Protein AF-A0A837IL23-F1 (afdb_monomer_lite)

Secondary structure (DSSP, 8-state):
------HHHHHS----SHHHHHHHHHHH--TT-EEEEE-SS---HHHHHHTT---PEE--SSPPP--TTTTT--GGGEESS--S--SS-EEEEESS-GGG---TT--EEEEEEETTEEEEEE-

Structure (mmCIF, N/CA/C/O backbone):
data_AF-A0A837IL23-F1
#
_entry.id   AF-A0A837IL23-F1
#
loop_
_atom_site.group_PDB
_atom_site.id
_atom_site.type_symbol
_atom_site.label_atom_id
_atom_site.label_alt_id
_atom_site.label_comp_id
_atom_site.label_asym_id
_atom_site.label_entity_id
_atom_site.label_seq_id
_atom_site.pdbx_PDB_ins_code
_atom_site.Cartn_x
_atom_site.Cartn_y
_atom_site.Cartn_z
_atom_site.occupancy
_atom_site.B_iso_or_equiv
_atom_site.auth_seq_id
_atom_site.auth_comp_id
_atom_site.auth_asym_id
_atom_site.auth_atom_id
_atom_site.pdbx_PDB_model_num
ATOM 1 N N . MET A 1 1 ? 30.006 -20.345 -13.599 1.00 37.03 1 MET A N 1
ATOM 2 C CA . MET A 1 1 ? 28.759 -20.020 -14.322 1.00 37.03 1 MET A CA 1
ATOM 3 C C . MET A 1 1 ? 28.871 -18.562 -14.745 1.00 37.03 1 MET A C 1
ATOM 5 O O . MET A 1 1 ? 28.890 -17.702 -13.877 1.00 37.03 1 MET A O 1
ATOM 9 N N . ILE A 1 2 ? 29.120 -18.291 -16.027 1.00 41.38 2 ILE A N 1
ATOM 10 C CA . ILE A 1 2 ? 29.367 -16.930 -16.529 1.00 41.38 2 ILE A CA 1
ATOM 11 C C . ILE A 1 2 ? 27.998 -16.328 -16.855 1.00 41.38 2 ILE A C 1
ATOM 13 O O . ILE A 1 2 ? 27.301 -16.835 -17.731 1.00 41.38 2 ILE A O 1
ATOM 17 N N . GLY A 1 3 ? 27.574 -15.311 -16.104 1.00 52.06 3 GLY A N 1
ATOM 18 C CA . GLY A 1 3 ? 26.316 -14.613 -16.356 1.00 52.06 3 GLY A CA 1
ATOM 19 C C . GLY A 1 3 ? 26.421 -13.804 -17.644 1.00 52.06 3 GLY A C 1
ATOM 20 O O . GLY A 1 3 ? 27.166 -12.829 -17.701 1.00 52.06 3 GLY A O 1
ATOM 21 N N . ILE A 1 4 ? 25.699 -14.213 -18.684 1.00 56.78 4 ILE A N 1
ATOM 22 C CA . ILE A 1 4 ? 25.575 -13.430 -19.914 1.00 56.78 4 ILE A CA 1
ATOM 23 C C . ILE A 1 4 ? 24.708 -12.209 -19.590 1.00 56.78 4 ILE A C 1
ATOM 25 O O . ILE A 1 4 ? 23.516 -12.331 -19.315 1.00 56.78 4 ILE A O 1
ATOM 29 N N . TYR A 1 5 ? 25.324 -11.030 -19.596 1.00 62.19 5 TYR A N 1
ATOM 30 C CA . TYR A 1 5 ? 24.639 -9.745 -19.481 1.00 62.19 5 TYR A CA 1
ATOM 31 C C . TYR A 1 5 ? 23.888 -9.468 -20.792 1.00 62.19 5 TYR A C 1
ATOM 33 O O . TYR A 1 5 ? 24.508 -9.437 -21.851 1.00 62.19 5 TYR A O 1
ATOM 41 N N . CYS A 1 6 ? 22.567 -9.270 -20.745 1.00 64.81 6 CYS A N 1
ATOM 42 C CA . CYS A 1 6 ? 21.763 -8.920 -21.919 1.00 64.81 6 CYS A CA 1
ATOM 43 C C . CYS A 1 6 ? 21.538 -7.392 -21.963 1.00 64.81 6 CYS A C 1
ATOM 45 O O . CYS A 1 6 ? 20.734 -6.882 -21.177 1.00 64.81 6 CYS A O 1
ATOM 47 N N . PRO A 1 7 ? 22.193 -6.632 -22.867 1.00 70.31 7 PRO A N 1
ATOM 48 C CA . PRO A 1 7 ? 22.075 -5.167 -22.923 1.00 70.31 7 PRO A CA 1
ATOM 49 C C . PRO A 1 7 ? 20.644 -4.677 -23.187 1.00 70.31 7 PRO A C 1
ATOM 51 O O . PRO A 1 7 ? 20.279 -3.566 -22.807 1.00 70.31 7 PRO A O 1
ATOM 54 N N . TYR A 1 8 ? 19.818 -5.522 -23.810 1.00 75.38 8 TYR A N 1
ATOM 55 C CA . TYR A 1 8 ? 18.425 -5.228 -24.129 1.00 75.38 8 TYR A CA 1
ATOM 56 C C . TYR A 1 8 ? 17.583 -4.938 -22.880 1.00 75.38 8 TYR A C 1
ATOM 58 O O . TYR A 1 8 ? 16.793 -4.001 -22.880 1.00 75.38 8 TYR A O 1
ATOM 66 N N . GLN A 1 9 ? 17.792 -5.674 -21.783 1.00 64.62 9 GLN A N 1
ATOM 67 C CA . GLN A 1 9 ? 17.031 -5.474 -20.543 1.00 64.62 9 GLN A CA 1
ATOM 68 C C . GLN A 1 9 ? 17.379 -4.156 -19.831 1.00 64.62 9 GLN A C 1
ATOM 70 O O . GLN A 1 9 ? 16.537 -3.610 -19.121 1.00 64.62 9 GLN A O 1
ATOM 75 N N . PHE A 1 10 ? 18.587 -3.623 -20.045 1.00 66.69 10 PHE A N 1
ATOM 76 C CA . PHE A 1 10 ? 19.013 -2.336 -19.482 1.00 66.69 10 PHE A CA 1
ATOM 77 C C . PHE A 1 10 ? 18.425 -1.144 -20.236 1.00 66.69 10 PHE A C 1
ATOM 79 O O . PHE A 1 10 ? 18.108 -0.126 -19.625 1.00 66.69 10 PHE A O 1
ATOM 86 N N . THR A 1 11 ? 18.262 -1.268 -21.552 1.00 77.56 11 THR A N 1
ATOM 87 C CA . THR A 1 11 ? 17.705 -0.207 -22.403 1.00 77.56 11 THR A CA 1
ATOM 88 C C . THR A 1 11 ? 16.188 -0.307 -22.570 1.00 77.56 11 THR A C 1
ATOM 90 O O . THR A 1 11 ? 15.548 0.689 -22.894 1.00 77.56 11 THR A O 1
ATOM 93 N N . HIS A 1 12 ? 15.601 -1.472 -22.278 1.00 74.19 12 HIS A N 1
ATOM 94 C CA . HIS A 1 12 ? 14.161 -1.733 -22.355 1.00 74.19 12 HIS A CA 1
ATOM 95 C C . HIS A 1 12 ? 13.638 -2.365 -21.054 1.00 74.19 12 HIS A C 1
ATOM 97 O O . HIS A 1 12 ? 13.089 -3.473 -21.071 1.00 74.19 12 HIS A O 1
ATOM 103 N N . PRO A 1 13 ? 13.802 -1.697 -19.896 1.00 68.81 13 PRO A N 1
ATOM 104 C CA . PRO A 1 13 ? 13.289 -2.225 -18.645 1.00 68.81 13 PRO A CA 1
ATOM 105 C C . PRO A 1 13 ? 11.765 -2.353 -18.733 1.00 68.81 13 PRO A C 1
ATOM 107 O O . PRO A 1 13 ? 11.044 -1.372 -18.930 1.00 68.81 13 PRO A O 1
ATOM 110 N N . THR A 1 14 ? 11.257 -3.573 -18.563 1.00 75.00 14 THR A N 1
ATOM 111 C CA . THR A 1 14 ? 9.813 -3.801 -18.467 1.00 75.00 14 THR A CA 1
ATOM 112 C C . THR A 1 14 ? 9.342 -3.278 -17.114 1.00 75.00 14 THR A C 1
ATOM 114 O O . THR A 1 14 ? 9.556 -3.909 -16.078 1.00 75.00 14 THR A O 1
ATOM 1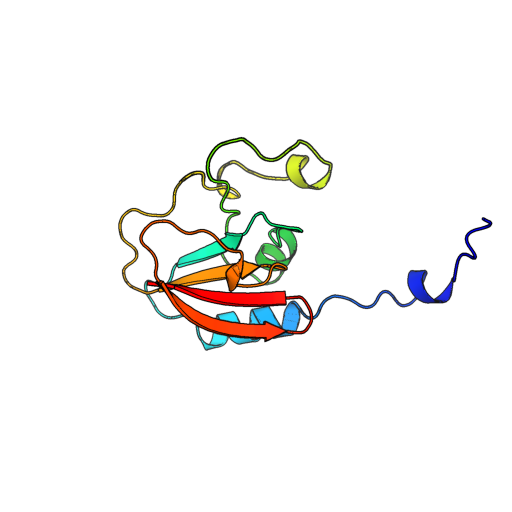17 N N . LYS A 1 15 ? 8.733 -2.087 -17.099 1.00 74.94 15 LYS A N 1
ATOM 118 C CA . LYS A 1 15 ? 8.146 -1.532 -15.875 1.00 74.94 15 LYS A CA 1
ATOM 119 C C . LYS A 1 15 ? 6.952 -2.380 -15.449 1.00 74.94 15 LYS A C 1
ATOM 121 O O . LYS A 1 15 ? 6.106 -2.730 -16.270 1.00 74.94 15 LY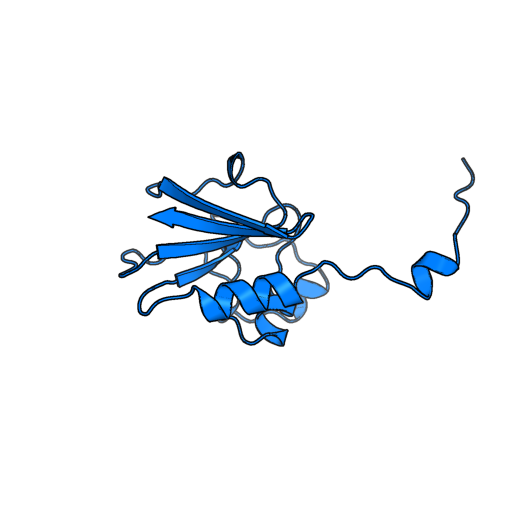S A O 1
ATOM 126 N N . ARG A 1 16 ? 6.852 -2.657 -14.145 1.00 82.62 16 ARG A N 1
ATOM 127 C CA . ARG A 1 16 ? 5.656 -3.277 -13.562 1.00 82.62 16 ARG A CA 1
ATOM 128 C C . ARG A 1 16 ? 4.412 -2.438 -13.895 1.00 82.62 16 ARG A C 1
ATOM 130 O O . ARG A 1 16 ? 4.519 -1.208 -13.951 1.00 82.62 16 ARG A O 1
ATOM 137 N N . PRO A 1 17 ? 3.227 -3.053 -14.067 1.00 91.44 17 PRO A N 1
ATOM 138 C CA . PRO A 1 17 ? 2.012 -2.370 -14.522 1.00 91.44 17 PRO A CA 1
ATOM 139 C C . PRO A 1 17 ? 1.346 -1.503 -13.433 1.00 91.44 17 PRO A C 1
ATOM 141 O O . PRO A 1 17 ? 0.123 -1.440 -13.325 1.00 91.44 17 PRO A O 1
ATOM 144 N N . PHE A 1 18 ? 2.129 -0.778 -12.627 1.00 93.94 18 PHE A N 1
ATOM 145 C CA . PHE A 1 18 ? 1.614 0.031 -11.521 1.00 93.94 18 PHE A CA 1
ATOM 146 C C . PHE A 1 18 ? 0.688 1.155 -11.998 1.00 93.94 18 PHE A C 1
ATOM 148 O O . PHE A 1 18 ? -0.252 1.515 -11.305 1.00 93.94 18 PHE A O 1
ATOM 155 N N . LYS A 1 19 ? 0.887 1.672 -13.218 1.00 94.12 19 LYS A N 1
ATOM 156 C CA . LYS A 1 19 ? -0.031 2.649 -13.824 1.00 94.12 19 LYS A CA 1
ATOM 157 C C . LYS A 1 19 ? -1.467 2.117 -13.898 1.00 94.12 19 LYS A C 1
ATOM 159 O O . LYS A 1 19 ? -2.399 2.840 -13.569 1.00 94.12 19 LYS A O 1
ATOM 164 N N . GLN A 1 20 ? -1.638 0.865 -14.326 1.00 95.69 20 GLN A N 1
ATOM 165 C CA . GLN A 1 20 ? -2.954 0.231 -14.461 1.00 95.69 20 GLN A CA 1
ATOM 166 C C . GLN A 1 20 ? -3.580 0.002 -13.085 1.00 95.69 20 GLN A C 1
ATOM 168 O O . GLN A 1 20 ? -4.747 0.323 -12.880 1.00 95.69 20 GLN A O 1
ATOM 173 N N . LEU A 1 21 ? -2.765 -0.450 -12.127 1.00 96.56 21 LEU A N 1
ATOM 174 C CA . LEU A 1 21 ? -3.163 -0.573 -10.730 1.00 96.56 21 LEU A CA 1
ATOM 175 C C . LEU A 1 21 ? -3.643 0.769 -10.169 1.00 96.56 21 LEU A C 1
ATOM 177 O O . LEU A 1 21 ? -4.720 0.849 -9.590 1.00 96.56 21 LEU A O 1
ATOM 181 N N . ALA A 1 22 ? -2.877 1.837 -10.384 1.00 97.12 22 ALA A N 1
ATOM 182 C CA . ALA A 1 22 ? -3.210 3.171 -9.907 1.00 97.12 22 ALA A CA 1
ATOM 183 C C . ALA A 1 22 ? -4.507 3.706 -10.520 1.00 97.12 22 ALA A C 1
ATOM 185 O O . ALA A 1 22 ? -5.302 4.332 -9.823 1.00 97.12 22 ALA A O 1
ATOM 186 N N . MET A 1 23 ? -4.732 3.450 -11.811 1.00 97.44 23 MET A N 1
ATOM 187 C CA . MET A 1 23 ? -5.986 3.800 -12.477 1.00 97.44 23 MET A CA 1
ATOM 188 C C . MET A 1 23 ? -7.173 3.057 -11.856 1.00 97.44 23 MET A C 1
ATOM 190 O O . MET A 1 23 ? -8.169 3.699 -11.540 1.00 97.44 23 MET A O 1
ATOM 194 N N . TYR A 1 24 ? -7.040 1.749 -11.617 1.00 97.50 24 TYR A N 1
ATOM 195 C CA . TYR A 1 24 ? -8.081 0.948 -10.969 1.00 97.50 24 TYR A CA 1
ATOM 196 C C . TYR A 1 24 ? -8.384 1.421 -9.543 1.00 97.50 24 TYR A C 1
ATOM 198 O O . TYR A 1 24 ? -9.544 1.613 -9.192 1.00 97.50 24 TYR A O 1
ATOM 206 N N . VAL A 1 25 ? -7.352 1.668 -8.727 1.00 97.06 25 VAL A N 1
ATOM 207 C CA . VAL A 1 25 ? -7.538 2.176 -7.357 1.00 97.06 25 VAL A CA 1
ATOM 208 C C . VAL A 1 25 ? -8.309 3.489 -7.385 1.00 97.06 25 VAL A C 1
ATOM 210 O O . VAL A 1 25 ? -9.284 3.633 -6.660 1.00 97.06 25 VAL A O 1
ATOM 213 N N . LYS A 1 26 ? -7.930 4.425 -8.261 1.00 96.81 26 LYS A N 1
ATOM 214 C CA . LYS A 1 26 ? -8.616 5.718 -8.378 1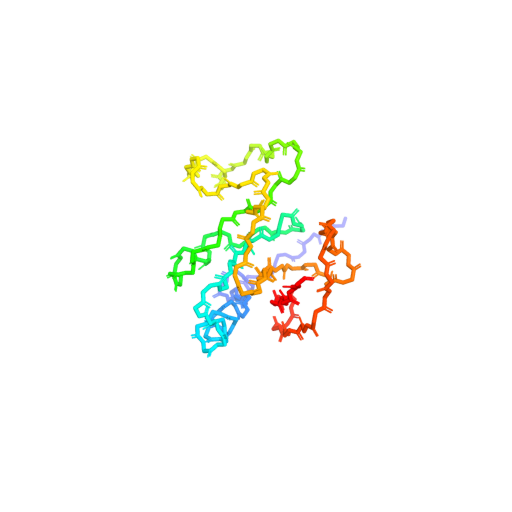.00 96.81 26 LYS A CA 1
ATOM 215 C C . LYS A 1 26 ? -10.064 5.602 -8.852 1.00 96.81 26 LYS A C 1
ATOM 217 O O . LYS A 1 26 ? -10.864 6.454 -8.485 1.00 96.81 26 LYS A O 1
ATOM 222 N N . SER A 1 27 ? -10.398 4.599 -9.665 1.00 96.94 27 SER A N 1
ATOM 223 C CA . SER A 1 27 ? -11.777 4.383 -10.116 1.00 96.94 27 SER A CA 1
ATOM 224 C C . SER A 1 27 ? -12.648 3.652 -9.093 1.00 96.94 27 SER A C 1
ATOM 226 O O . SER A 1 27 ? -13.853 3.873 -9.079 1.00 96.94 27 SER A O 1
ATOM 228 N N . GLU A 1 28 ? -12.065 2.784 -8.261 1.00 96.38 28 GLU A N 1
ATOM 229 C CA . GLU A 1 28 ? -12.814 1.908 -7.344 1.00 96.38 28 GLU A CA 1
ATOM 230 C C . GLU A 1 28 ? -12.820 2.399 -5.888 1.00 96.38 28 GLU A C 1
ATOM 232 O O . GLU A 1 28 ? -13.679 1.990 -5.101 1.00 96.38 28 GLU A O 1
ATOM 237 N N . GLN A 1 29 ? -11.869 3.252 -5.496 1.00 94.31 29 GLN A N 1
ATOM 238 C CA . GLN A 1 29 ? -11.769 3.762 -4.130 1.00 94.31 29 GLN A CA 1
ATOM 239 C C . GLN A 1 29 ? -12.998 4.601 -3.762 1.00 94.31 29 GLN A C 1
ATOM 241 O O . GLN A 1 29 ? -13.398 5.516 -4.482 1.00 94.31 29 GLN A O 1
ATOM 246 N N . ARG A 1 30 ? -13.579 4.308 -2.596 1.00 94.88 30 ARG A N 1
ATOM 247 C CA . ARG A 1 30 ? -14.773 4.979 -2.068 1.00 94.88 30 ARG A CA 1
ATOM 248 C C . ARG A 1 30 ? -14.419 5.856 -0.873 1.00 94.88 30 ARG A C 1
ATOM 250 O O . ARG A 1 30 ? -13.384 5.680 -0.230 1.00 94.88 30 ARG A O 1
ATOM 257 N N . SER A 1 31 ? -15.306 6.795 -0.546 1.00 94.06 31 SER A N 1
ATOM 258 C CA . SER A 1 31 ? -15.168 7.595 0.675 1.00 94.06 31 SER A CA 1
ATOM 259 C C . SER A 1 31 ? -15.116 6.685 1.906 1.00 94.06 31 SER A C 1
ATOM 261 O O . SER A 1 31 ? -15.944 5.786 2.056 1.00 94.06 31 SER A O 1
ATOM 263 N N . GLY A 1 32 ? -14.129 6.908 2.774 1.00 93.19 32 GLY A N 1
ATOM 264 C CA . GLY A 1 32 ? -13.891 6.097 3.969 1.00 93.19 32 GLY A CA 1
ATOM 265 C C . GLY A 1 32 ? -13.032 4.847 3.752 1.00 93.19 32 GLY A C 1
ATOM 266 O O . GLY A 1 32 ? -12.674 4.215 4.748 1.00 93.19 32 GLY A O 1
ATOM 267 N N . ASP A 1 33 ? -12.680 4.500 2.507 1.00 96.06 33 ASP A N 1
ATOM 268 C CA . ASP A 1 33 ? -11.674 3.470 2.233 1.00 96.06 33 ASP A CA 1
ATOM 269 C C . ASP A 1 33 ? -10.284 3.966 2.663 1.00 96.06 33 ASP A C 1
ATOM 271 O O . ASP A 1 33 ? -9.929 5.132 2.473 1.00 96.06 33 ASP A O 1
ATOM 275 N N . TYR A 1 34 ? -9.477 3.060 3.208 1.00 96.44 34 TYR A N 1
ATOM 276 C CA . TYR A 1 34 ? -8.099 3.328 3.611 1.00 96.44 34 TYR A CA 1
ATOM 277 C C . TYR A 1 34 ? -7.151 2.437 2.815 1.00 96.44 34 TYR A C 1
ATOM 279 O O . TYR A 1 34 ? -7.438 1.258 2.631 1.00 96.44 34 TYR A O 1
ATOM 287 N N . LEU A 1 35 ? -6.032 2.977 2.337 1.00 96.75 35 LEU A N 1
ATOM 288 C CA . LEU A 1 35 ? -5.085 2.248 1.494 1.00 96.75 35 LEU A CA 1
ATOM 289 C C . LEU A 1 35 ? -3.747 2.073 2.201 1.00 96.75 35 LEU A C 1
ATOM 291 O O . LEU A 1 35 ? -3.274 2.986 2.869 1.00 96.75 35 LEU A O 1
ATOM 295 N N . VAL A 1 36 ? -3.112 0.920 2.010 1.00 96.25 36 VAL A N 1
ATOM 296 C CA . VAL A 1 36 ? -1.761 0.642 2.508 1.00 96.25 36 VAL A CA 1
ATOM 297 C C . VAL A 1 36 ? -0.933 -0.107 1.473 1.00 96.25 36 VAL A C 1
ATOM 299 O O . VAL A 1 36 ? -1.442 -0.907 0.687 1.00 96.25 36 VAL A O 1
ATOM 302 N N . ASN A 1 37 ? 0.372 0.127 1.509 1.00 94.94 37 ASN A N 1
ATOM 303 C CA . ASN A 1 37 ? 1.361 -0.721 0.865 1.00 94.94 37 ASN A CA 1
ATOM 304 C C . ASN A 1 37 ? 1.744 -1.850 1.825 1.00 94.94 37 ASN A C 1
ATOM 306 O O . ASN A 1 37 ? 2.230 -1.593 2.926 1.00 94.94 37 ASN A O 1
ATOM 310 N N . TYR A 1 38 ? 1.542 -3.101 1.422 1.00 91.44 38 TYR A N 1
ATOM 311 C CA . TYR A 1 38 ? 1.969 -4.240 2.227 1.00 91.44 38 TYR A CA 1
ATOM 312 C C . TYR A 1 38 ? 3.480 -4.430 2.114 1.00 91.44 38 TYR A C 1
ATOM 314 O O . TYR A 1 38 ? 4.025 -4.514 1.010 1.00 91.44 38 TYR A O 1
ATOM 322 N N . ASN A 1 39 ? 4.159 -4.537 3.253 1.00 84.19 39 ASN A N 1
ATOM 323 C CA . ASN A 1 39 ? 5.589 -4.813 3.294 1.00 84.19 39 ASN A CA 1
ATOM 324 C C . ASN A 1 39 ? 5.892 -6.313 3.115 1.00 84.19 39 ASN A C 1
ATOM 326 O O . ASN A 1 39 ? 6.361 -6.979 4.035 1.00 84.19 39 ASN A O 1
ATOM 330 N N . GLY A 1 40 ? 5.575 -6.842 1.933 1.00 77.25 40 GLY A N 1
ATOM 331 C CA . GLY A 1 40 ? 5.965 -8.189 1.509 1.00 77.25 40 GLY A CA 1
ATOM 332 C C . GLY A 1 40 ? 7.303 -8.182 0.763 1.00 77.25 40 GLY A C 1
ATOM 333 O O . GLY A 1 40 ? 8.240 -7.480 1.132 1.00 77.25 40 GLY A O 1
ATOM 334 N N . ARG A 1 41 ? 7.373 -8.893 -0.369 1.00 75.56 41 ARG A N 1
ATOM 335 C CA . ARG A 1 41 ? 8.540 -8.895 -1.286 1.00 75.56 41 ARG A CA 1
ATOM 336 C C . ARG A 1 41 ? 9.030 -7.506 -1.723 1.00 75.56 41 ARG A C 1
ATOM 338 O O . ARG A 1 41 ? 10.214 -7.346 -2.004 1.00 75.56 41 ARG A O 1
ATOM 345 N N . ALA A 1 42 ? 8.123 -6.545 -1.875 1.00 79.69 42 ALA A N 1
ATOM 346 C CA . ALA A 1 42 ? 8.433 -5.157 -2.204 1.00 79.69 42 ALA A CA 1
ATOM 347 C C . ALA A 1 42 ? 7.275 -4.259 -1.763 1.00 79.69 42 ALA A C 1
ATOM 349 O O . ALA A 1 42 ? 6.120 -4.563 -2.074 1.00 79.69 42 ALA A O 1
ATOM 350 N N . HIS A 1 43 ? 7.594 -3.151 -1.097 1.00 83.06 43 HIS A N 1
ATOM 351 C CA . HIS A 1 43 ? 6.649 -2.063 -0.871 1.00 83.06 43 HIS A CA 1
ATOM 352 C C . HIS A 1 43 ? 6.597 -1.150 -2.106 1.00 83.06 43 HIS A C 1
ATOM 354 O O . HIS A 1 43 ? 7.628 -0.886 -2.723 1.00 83.06 43 HIS A O 1
ATOM 360 N N . HIS A 1 44 ? 5.427 -0.603 -2.435 1.00 91.56 44 HIS A N 1
ATOM 361 C CA . HIS A 1 44 ? 5.255 0.289 -3.596 1.00 91.56 44 HIS A CA 1
ATOM 362 C C . HIS A 1 44 ? 5.025 1.745 -3.191 1.00 91.56 44 HIS A C 1
ATOM 364 O O . HIS A 1 44 ? 4.214 2.458 -3.776 1.00 91.56 44 HIS A O 1
ATOM 370 N N . LEU A 1 45 ? 5.707 2.188 -2.130 1.00 93.06 45 LEU A N 1
ATOM 371 C CA . LEU A 1 45 ? 5.562 3.540 -1.584 1.00 93.06 45 LEU A CA 1
ATOM 372 C C . LEU A 1 45 ? 5.838 4.622 -2.633 1.00 93.06 45 LEU A C 1
ATOM 374 O O . LEU A 1 45 ? 5.073 5.576 -2.749 1.00 93.06 45 LEU A O 1
ATOM 378 N N . TRP A 1 46 ? 6.924 4.479 -3.393 1.00 92.25 46 TRP A N 1
ATOM 379 C CA . TRP A 1 46 ? 7.350 5.493 -4.357 1.00 92.25 46 TRP A CA 1
ATOM 380 C C . TRP A 1 46 ? 6.406 5.577 -5.546 1.00 92.25 46 TRP A C 1
ATOM 382 O O . TRP A 1 46 ? 6.043 6.674 -5.964 1.00 92.25 46 TRP A O 1
ATOM 392 N N . GLU A 1 47 ? 5.947 4.436 -6.047 1.00 93.31 47 GLU A N 1
ATOM 393 C CA . GLU A 1 47 ? 4.932 4.377 -7.084 1.00 93.31 47 GLU A CA 1
ATOM 394 C C . GLU A 1 47 ? 3.605 4.959 -6.584 1.00 93.31 47 GLU A C 1
ATOM 396 O O . GLU A 1 47 ? 3.018 5.798 -7.268 1.00 93.31 47 GLU A O 1
ATOM 401 N N . SER A 1 48 ? 3.163 4.612 -5.370 1.00 95.19 48 SER A N 1
ATOM 402 C CA . SER A 1 48 ? 1.974 5.213 -4.757 1.00 95.19 48 SER A CA 1
ATOM 403 C C . SER A 1 48 ? 2.095 6.736 -4.660 1.00 95.19 48 SER A C 1
ATOM 405 O O . SER A 1 48 ? 1.186 7.434 -5.104 1.00 95.19 48 SER A O 1
ATOM 407 N N . LYS A 1 49 ? 3.230 7.271 -4.185 1.00 94.62 49 LYS A N 1
ATOM 408 C CA . LYS A 1 49 ? 3.488 8.723 -4.151 1.00 94.62 49 LYS A CA 1
ATOM 409 C C . LYS A 1 49 ? 3.448 9.348 -5.543 1.00 94.62 49 LYS A C 1
ATOM 411 O O . LYS A 1 49 ? 2.759 10.344 -5.739 1.00 94.62 49 LYS A O 1
ATOM 416 N N . TYR A 1 50 ? 4.137 8.747 -6.513 1.00 94.94 50 TYR A N 1
ATOM 417 C CA . TYR A 1 50 ? 4.188 9.236 -7.892 1.00 94.94 50 TYR A CA 1
ATOM 418 C C . TYR A 1 50 ? 2.793 9.333 -8.526 1.00 94.94 50 TYR A C 1
ATOM 420 O O . TYR A 1 50 ? 2.496 10.296 -9.229 1.00 94.94 50 TYR A O 1
ATOM 428 N N . TYR A 1 51 ? 1.912 8.368 -8.249 1.00 96.12 51 TYR A N 1
ATOM 429 C CA . TYR A 1 51 ? 0.534 8.380 -8.743 1.00 96.12 51 TYR A CA 1
ATOM 430 C C . TYR A 1 51 ? -0.460 9.097 -7.816 1.00 96.12 51 TYR A C 1
ATOM 432 O O . TYR A 1 51 ? -1.645 9.151 -8.153 1.00 96.12 51 TYR A O 1
ATOM 440 N N . GLY A 1 52 ? -0.025 9.675 -6.693 1.00 95.94 52 GLY A N 1
ATOM 441 C CA . GLY A 1 52 ? -0.894 10.394 -5.755 1.00 95.94 52 GLY A CA 1
ATOM 442 C C . GLY A 1 52 ? -1.865 9.494 -4.984 1.00 95.94 52 GLY A C 1
ATOM 443 O O . GLY A 1 52 ? -2.989 9.902 -4.710 1.00 95.94 52 GLY A O 1
ATOM 444 N N . ILE A 1 53 ? -1.462 8.261 -4.676 1.00 96.56 53 ILE A N 1
ATOM 445 C CA . ILE A 1 53 ? -2.221 7.319 -3.850 1.00 96.56 53 ILE A CA 1
ATOM 446 C C . ILE A 1 53 ? -1.715 7.427 -2.402 1.00 96.56 53 ILE A C 1
ATOM 448 O O . ILE A 1 53 ? -0.552 7.095 -2.151 1.00 96.56 53 ILE A O 1
ATOM 452 N N . PRO A 1 54 ? -2.549 7.856 -1.436 1.00 94.56 54 PRO A N 1
ATOM 453 C CA . PRO A 1 54 ? -2.149 7.972 -0.036 1.00 94.56 54 PRO A CA 1
ATOM 454 C C . PRO A 1 54 ? -2.126 6.587 0.631 1.00 94.56 54 PRO A C 1
ATOM 456 O O . PRO A 1 54 ? -3.055 6.207 1.337 1.00 94.56 54 PRO A O 1
ATOM 459 N N . ALA A 1 55 ? -1.067 5.821 0.362 1.00 96.25 55 ALA A N 1
ATOM 460 C CA . ALA A 1 55 ? -0.884 4.455 0.847 1.00 96.25 55 ALA A CA 1
ATOM 461 C C . ALA A 1 55 ? 0.450 4.314 1.607 1.00 96.25 55 ALA A C 1
ATOM 463 O O . ALA A 1 55 ? 1.464 3.960 0.988 1.00 96.25 55 ALA A O 1
ATOM 464 N N . PRO A 1 56 ? 0.485 4.587 2.926 1.00 95.12 56 PRO A N 1
ATOM 465 C CA . PRO A 1 56 ? 1.672 4.331 3.734 1.00 95.12 56 PRO A CA 1
ATOM 466 C C . PRO A 1 56 ? 1.997 2.836 3.763 1.00 95.12 56 PRO A C 1
ATOM 468 O O . PRO A 1 56 ? 1.144 1.981 3.510 1.00 95.12 56 PRO A O 1
ATOM 471 N N . ILE A 1 57 ? 3.242 2.505 4.082 1.00 93.25 57 ILE A N 1
ATOM 472 C CA . ILE A 1 57 ? 3.674 1.124 4.264 1.00 93.25 57 ILE A CA 1
ATOM 473 C C . ILE A 1 57 ? 3.139 0.619 5.604 1.00 93.25 57 ILE A C 1
ATOM 475 O O . ILE A 1 57 ? 3.433 1.192 6.654 1.00 93.25 57 ILE A O 1
ATOM 479 N N . TYR A 1 58 ? 2.383 -0.475 5.576 1.00 91.62 58 TYR A N 1
ATOM 480 C CA . TYR A 1 58 ? 2.004 -1.189 6.788 1.00 91.62 58 TYR A CA 1
ATOM 481 C C . TYR A 1 58 ? 3.148 -2.104 7.232 1.00 91.62 58 TYR A C 1
ATOM 483 O O . TYR A 1 58 ? 3.542 -3.023 6.512 1.00 91.62 58 TYR A O 1
ATOM 491 N N . VAL A 1 59 ? 3.681 -1.831 8.422 1.00 88.00 59 VAL A N 1
ATOM 492 C CA . VAL A 1 59 ? 4.840 -2.516 9.002 1.00 88.00 59 VAL A CA 1
ATOM 493 C C . VAL A 1 59 ? 4.468 -3.023 10.401 1.00 88.00 59 VAL A C 1
ATOM 495 O O . VAL A 1 59 ? 4.793 -2.377 11.400 1.00 88.00 59 VAL A O 1
ATOM 498 N N . PRO A 1 60 ? 3.745 -4.154 10.515 1.00 79.06 60 PRO A N 1
ATOM 499 C CA . PRO A 1 60 ? 3.404 -4.706 11.818 1.00 79.06 60 PRO A CA 1
ATOM 500 C C . PRO A 1 60 ? 4.667 -5.190 12.537 1.00 79.06 60 PRO A C 1
ATOM 502 O O . PRO A 1 60 ? 5.354 -6.108 12.088 1.00 79.06 60 PRO A O 1
ATOM 505 N N . GLY A 1 61 ? 4.968 -4.583 13.683 1.00 77.62 61 GLY A N 1
ATOM 506 C CA . GLY A 1 61 ? 6.075 -4.997 14.541 1.00 77.62 61 GLY A CA 1
ATOM 507 C C . GLY A 1 61 ? 7.374 -4.232 14.289 1.00 77.62 61 GLY A C 1
ATOM 508 O O . GLY A 1 61 ? 7.511 -3.097 14.741 1.00 77.62 61 GLY A O 1
ATOM 509 N N . LYS A 1 62 ? 8.373 -4.888 13.681 1.00 70.00 62 LYS A N 1
ATOM 510 C CA . LYS A 1 62 ? 9.751 -4.365 13.609 1.00 70.00 62 LYS A CA 1
ATOM 511 C C . LYS A 1 62 ? 9.915 -3.306 12.509 1.00 70.00 62 LYS A C 1
ATOM 513 O O . LYS A 1 62 ? 9.298 -3.453 11.460 1.00 70.00 62 LYS A O 1
ATOM 518 N N . PRO A 1 63 ? 10.788 -2.298 12.701 1.00 72.38 63 PRO A N 1
ATOM 519 C CA . PRO A 1 63 ? 11.083 -1.296 11.678 1.00 72.38 63 PRO A CA 1
ATOM 520 C C . PRO A 1 63 ? 11.559 -1.919 10.362 1.00 72.38 63 PRO A C 1
ATOM 522 O O . PRO A 1 63 ? 12.169 -2.992 10.360 1.00 72.38 63 PRO A O 1
ATOM 525 N N . LEU A 1 64 ? 11.327 -1.214 9.252 1.00 79.25 64 LEU A N 1
ATOM 526 C CA . LEU A 1 64 ? 11.887 -1.596 7.958 1.00 79.25 64 LEU A CA 1
ATOM 527 C C . LEU A 1 64 ? 13.418 -1.651 8.044 1.00 79.25 64 LEU A C 1
ATOM 529 O O . LEU A 1 64 ? 14.017 -0.773 8.674 1.00 79.25 64 LEU A O 1
ATOM 533 N N . PRO A 1 65 ? 14.071 -2.641 7.412 1.00 72.50 65 PRO A N 1
ATOM 534 C CA . PRO A 1 65 ? 15.521 -2.646 7.353 1.00 72.50 65 PRO A CA 1
ATOM 535 C C . PRO A 1 65 ? 16.007 -1.425 6.561 1.00 72.50 65 PRO A C 1
ATOM 537 O O . PRO A 1 65 ? 15.377 -1.012 5.586 1.00 72.50 65 PRO A O 1
ATOM 540 N N . LEU A 1 66 ? 17.118 -0.833 7.001 1.00 69.56 66 LEU A N 1
ATOM 541 C CA . LEU A 1 66 ? 17.620 0.408 6.424 1.00 69.56 66 LEU A CA 1
ATOM 542 C C . LEU A 1 66 ? 18.271 0.140 5.055 1.00 69.56 66 LEU A C 1
ATOM 544 O O . LEU A 1 66 ? 19.321 -0.495 4.973 1.00 69.56 66 LEU A O 1
ATOM 548 N N . TYR A 1 67 ? 17.667 0.655 3.988 1.00 71.38 67 TYR A N 1
ATOM 549 C CA . TYR A 1 67 ? 18.201 0.637 2.624 1.00 71.38 67 TYR A CA 1
ATOM 550 C C . TYR A 1 67 ? 18.092 2.033 1.994 1.00 71.38 67 TYR A C 1
ATOM 552 O O . TYR A 1 67 ? 17.459 2.934 2.538 1.00 71.38 67 TYR A O 1
ATOM 560 N N . VAL A 1 68 ? 18.667 2.231 0.804 1.00 63.69 68 VAL A N 1
ATOM 561 C CA . VAL A 1 68 ? 18.675 3.544 0.121 1.00 63.69 68 VAL A CA 1
ATOM 562 C C . VAL A 1 68 ? 17.263 4.128 -0.044 1.00 63.69 68 VAL A C 1
ATOM 564 O O . VAL A 1 68 ? 17.063 5.330 0.115 1.00 63.69 68 VAL A O 1
ATOM 567 N N . GLY A 1 69 ? 16.266 3.276 -0.303 1.00 68.88 69 GLY A N 1
ATOM 568 C CA . GLY A 1 69 ? 14.867 3.692 -0.413 1.00 68.88 69 GLY A CA 1
ATOM 569 C C . GLY A 1 69 ? 14.234 4.121 0.912 1.00 68.88 69 GLY A C 1
ATOM 570 O O . GLY A 1 69 ? 13.353 4.970 0.897 1.00 68.88 69 GLY A O 1
ATOM 571 N N . THR A 1 70 ? 14.682 3.597 2.054 1.00 72.50 70 THR A N 1
ATOM 572 C CA . THR A 1 70 ? 14.117 3.965 3.361 1.00 72.50 70 THR A CA 1
ATOM 573 C C . THR A 1 70 ? 14.698 5.265 3.905 1.00 72.50 70 THR A C 1
ATOM 575 O O 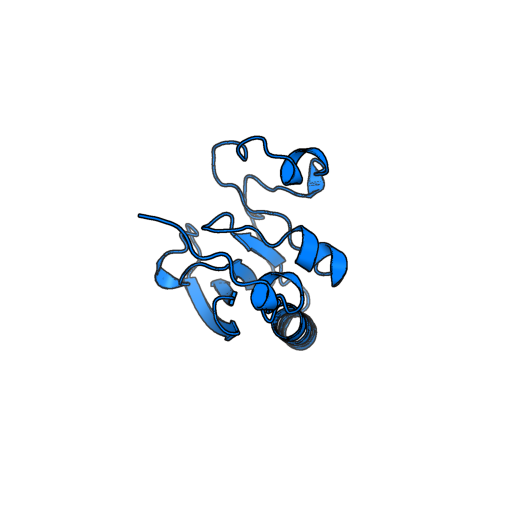. THR A 1 70 ? 14.057 5.928 4.710 1.00 72.50 70 THR A O 1
ATOM 578 N N . ALA A 1 71 ? 15.885 5.671 3.441 1.00 77.88 71 ALA A N 1
ATOM 579 C CA . ALA A 1 71 ? 16.527 6.922 3.849 1.00 77.88 71 ALA A CA 1
ATOM 580 C C . ALA A 1 71 ? 15.74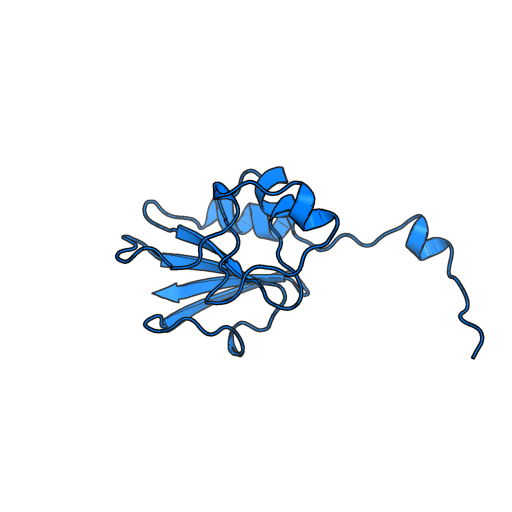8 8.183 3.426 1.00 77.88 71 ALA A C 1
ATOM 582 O O . ALA A 1 71 ? 15.891 9.229 4.048 1.00 77.88 71 ALA A O 1
ATOM 583 N N . GLN A 1 72 ? 14.921 8.088 2.380 1.00 84.12 72 GLN A N 1
ATOM 584 C CA . GLN A 1 72 ? 14.087 9.195 1.892 1.00 84.12 72 GLN A CA 1
ATOM 585 C C . GLN A 1 72 ? 12.662 9.178 2.474 1.00 84.12 72 GLN A C 1
ATOM 587 O O . GLN A 1 72 ? 11.823 9.985 2.073 1.00 84.12 72 GLN A O 1
ATOM 592 N N . MET A 1 73 ? 12.362 8.246 3.381 1.00 89.31 73 MET A N 1
ATOM 593 C CA . MET A 1 73 ? 11.042 8.130 3.992 1.00 89.31 73 MET A CA 1
ATOM 594 C C . MET A 1 73 ? 10.869 9.111 5.149 1.00 89.31 73 MET A C 1
ATOM 596 O O . MET A 1 73 ? 11.806 9.394 5.895 1.00 89.31 73 MET A O 1
ATOM 600 N N . THR A 1 74 ? 9.642 9.584 5.335 1.00 89.00 74 THR A N 1
ATOM 601 C CA . THR A 1 74 ? 9.236 10.356 6.511 1.00 89.00 74 THR A CA 1
ATOM 602 C C . THR A 1 74 ? 8.453 9.476 7.490 1.00 89.00 74 THR A C 1
ATOM 604 O O . THR A 1 74 ? 7.973 8.403 7.114 1.00 89.00 74 THR A O 1
ATOM 607 N N . PRO A 1 75 ? 8.247 9.913 8.746 1.00 87.06 75 PRO A N 1
ATOM 608 C CA . PRO A 1 75 ? 7.434 9.163 9.707 1.00 87.06 75 PRO A CA 1
ATOM 609 C C . PRO A 1 75 ? 5.998 8.878 9.235 1.00 87.06 75 PRO A C 1
ATOM 611 O O . PRO A 1 75 ? 5.379 7.930 9.703 1.00 87.06 75 PRO A O 1
ATOM 614 N N . GLN A 1 76 ? 5.465 9.678 8.305 1.00 89.75 76 GLN A N 1
ATOM 615 C CA . GLN A 1 76 ? 4.122 9.512 7.738 1.00 89.75 76 GLN A CA 1
ATOM 616 C C . GLN A 1 76 ? 4.052 8.420 6.659 1.00 89.75 76 GLN A C 1
ATOM 618 O O . GLN A 1 76 ? 2.959 7.998 6.290 1.00 89.75 76 GLN A O 1
ATOM 623 N N . ASP A 1 77 ? 5.196 7.951 6.157 1.00 91.81 77 ASP A N 1
ATOM 624 C CA . ASP A 1 77 ? 5.259 6.922 5.117 1.00 91.81 77 ASP A CA 1
ATOM 625 C C . ASP A 1 77 ? 5.075 5.503 5.655 1.00 91.81 77 ASP A C 1
ATOM 627 O O . ASP A 1 77 ? 4.932 4.564 4.872 1.00 91.81 77 ASP A O 1
ATOM 631 N N . THR A 1 78 ? 5.079 5.330 6.976 1.00 91.69 78 THR A N 1
ATOM 632 C CA . THR A 1 78 ? 4.894 4.035 7.633 1.00 91.69 78 THR A CA 1
ATOM 633 C C . THR A 1 78 ? 3.823 4.108 8.695 1.00 91.69 78 THR A C 1
ATOM 635 O O . THR A 1 78 ? 3.741 5.084 9.436 1.00 91.69 78 THR A O 1
ATOM 638 N N . ILE A 1 79 ? 3.077 3.021 8.844 1.00 91.69 79 ILE A N 1
ATOM 639 C CA . ILE A 1 79 ? 2.197 2.799 9.983 1.00 91.69 79 ILE A CA 1
ATOM 640 C C . ILE A 1 79 ? 2.516 1.441 10.610 1.00 91.69 79 ILE A C 1
ATOM 642 O O . ILE A 1 79 ? 2.686 0.438 9.916 1.00 91.69 79 ILE A O 1
ATOM 646 N N . SER A 1 80 ? 2.598 1.404 11.937 1.00 88.69 80 SER A N 1
ATOM 647 C CA . SER A 1 80 ? 2.820 0.170 12.705 1.00 88.69 80 SER A CA 1
ATOM 648 C C . SER A 1 80 ? 1.519 -0.545 13.069 1.00 88.69 80 SER A C 1
ATOM 650 O O . SER A 1 80 ? 1.515 -1.729 13.400 1.00 88.69 80 SER A O 1
ATOM 652 N N . SER A 1 81 ? 0.401 0.176 12.996 1.00 89.19 81 SER A N 1
ATOM 653 C CA . SER A 1 81 ? -0.939 -0.314 13.289 1.00 89.19 81 SER A CA 1
ATOM 654 C C . SER A 1 81 ? -1.918 0.229 12.259 1.00 89.19 81 SER A C 1
ATOM 656 O O . SER A 1 81 ? -1.774 1.351 11.772 1.00 89.19 81 SER A O 1
ATOM 658 N N . LEU A 1 82 ? -2.898 -0.596 11.901 1.00 89.38 82 LEU A N 1
ATOM 659 C CA . LEU A 1 82 ? -4.009 -0.159 11.068 1.00 89.38 82 LEU A CA 1
ATOM 660 C C . LEU A 1 82 ? -4.958 0.711 11.906 1.00 89.38 82 LEU A C 1
AT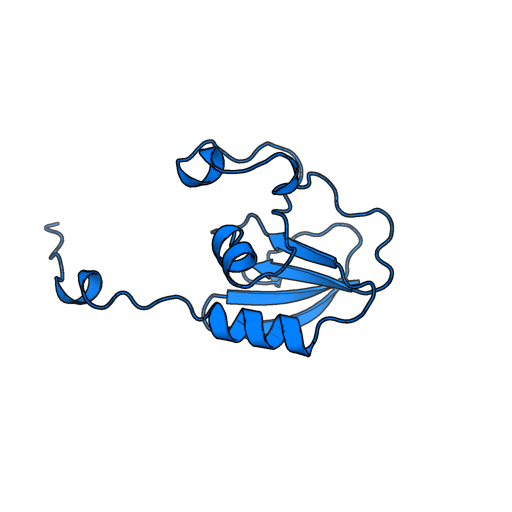OM 662 O O . LEU A 1 82 ? -5.063 0.493 13.118 1.00 89.38 82 LEU A O 1
ATOM 666 N N . PRO A 1 83 ? -5.675 1.667 11.291 1.00 84.19 83 PRO A N 1
ATOM 667 C CA . PRO A 1 83 ? -6.685 2.447 11.994 1.00 84.19 83 PRO A CA 1
ATOM 668 C C . PRO A 1 83 ? -7.697 1.539 12.707 1.00 84.19 83 PRO A C 1
ATOM 670 O O . PRO A 1 83 ? -8.218 0.598 12.112 1.00 84.19 83 PRO A O 1
ATOM 673 N N . ALA A 1 84 ? -8.008 1.843 13.973 1.00 79.50 84 ALA A N 1
ATOM 674 C CA . ALA A 1 84 ? -8.923 1.032 14.788 1.00 79.50 84 ALA A CA 1
ATOM 675 C C . ALA A 1 84 ? -10.352 0.970 14.219 1.00 79.50 84 ALA A C 1
ATOM 677 O O . ALA A 1 84 ? -11.105 0.044 14.515 1.00 79.50 84 ALA A O 1
ATOM 678 N N . ARG A 1 85 ? -10.739 1.971 13.420 1.00 80.75 85 ARG A N 1
ATOM 679 C CA . ARG A 1 85 ? -11.997 2.004 12.674 1.00 80.75 85 ARG A CA 1
ATOM 680 C C . ARG A 1 85 ? -11.732 2.541 11.276 1.00 80.75 85 ARG A C 1
ATOM 682 O O . ARG A 1 85 ? -11.310 3.685 11.124 1.00 80.75 85 ARG A O 1
ATOM 689 N N . ILE A 1 86 ? -12.019 1.725 10.271 1.00 87.94 86 ILE A N 1
ATOM 690 C CA . ILE A 1 86 ? -12.091 2.137 8.870 1.00 87.94 86 ILE A CA 1
ATOM 691 C C . ILE A 1 86 ? -13.578 2.174 8.518 1.00 87.94 86 ILE A C 1
ATOM 693 O O . ILE A 1 86 ? -14.292 1.204 8.758 1.00 87.94 86 ILE A O 1
ATOM 697 N N . SER A 1 87 ? -14.066 3.310 8.013 1.00 89.94 87 SER A N 1
ATOM 698 C CA . SER A 1 87 ? -15.496 3.459 7.685 1.00 89.94 87 SER A CA 1
ATOM 699 C C . SER A 1 87 ? -15.878 2.689 6.414 1.00 89.94 87 SER A C 1
ATOM 701 O O . SER A 1 87 ? -17.024 2.270 6.266 1.00 89.94 87 SER A O 1
ATOM 703 N N . GLY A 1 88 ? -14.920 2.507 5.502 1.00 93.38 88 GLY A N 1
ATOM 704 C CA . GLY A 1 88 ? -15.061 1.742 4.266 1.00 93.38 88 GLY A CA 1
ATOM 705 C C . GLY A 1 88 ? -14.338 0.395 4.316 1.00 93.38 88 GLY A C 1
ATOM 706 O O . GLY A 1 88 ? -14.573 -0.432 5.196 1.00 93.38 88 GLY A O 1
ATOM 707 N N . ARG A 1 89 ? -13.494 0.158 3.315 1.00 95.31 89 ARG A N 1
ATOM 708 C CA . ARG A 1 89 ? -12.657 -1.033 3.133 1.00 95.31 89 ARG A CA 1
ATOM 709 C C . ARG A 1 89 ? -11.189 -0.684 3.359 1.00 95.31 89 ARG A C 1
ATOM 711 O O . ARG A 1 89 ? -10.760 0.444 3.112 1.00 95.31 89 ARG A O 1
ATOM 718 N N . LEU A 1 90 ? -10.401 -1.674 3.754 1.00 96.06 90 LEU A N 1
ATOM 719 C CA . LEU A 1 90 ? -8.946 -1.596 3.709 1.00 96.06 90 LEU A CA 1
ATOM 720 C C . LEU A 1 90 ? -8.464 -2.113 2.350 1.00 96.06 90 LEU A C 1
ATOM 722 O O . LEU A 1 90 ? -8.632 -3.288 2.040 1.00 96.06 90 LEU A O 1
ATOM 726 N N . GLY A 1 91 ? -7.880 -1.245 1.534 1.00 96.75 91 GLY A N 1
ATOM 727 C CA . GLY A 1 91 ? -7.223 -1.620 0.289 1.00 96.75 91 GLY A CA 1
ATOM 728 C C . GLY A 1 91 ? -5.732 -1.856 0.508 1.00 96.75 91 GLY A C 1
ATOM 729 O O . GLY A 1 91 ? -5.031 -1.031 1.091 1.00 96.75 91 GLY A O 1
ATOM 730 N N . VAL A 1 92 ? -5.234 -2.989 0.033 1.00 96.25 92 VAL A N 1
ATOM 731 C CA . VAL A 1 92 ? -3.864 -3.437 0.272 1.00 96.25 92 VAL A CA 1
ATOM 732 C C . VAL A 1 92 ? -3.176 -3.676 -1.059 1.00 96.25 92 VAL A C 1
ATOM 734 O O . VAL A 1 92 ? -3.547 -4.584 -1.806 1.00 96.25 92 VAL A O 1
ATOM 737 N N . ILE A 1 93 ? -2.173 -2.849 -1.343 1.00 96.38 93 ILE A N 1
ATOM 738 C CA . ILE A 1 93 ? -1.327 -2.936 -2.533 1.00 96.38 93 ILE A CA 1
ATOM 739 C C . ILE A 1 93 ? -0.153 -3.859 -2.210 1.00 96.38 93 ILE A C 1
ATOM 741 O O . ILE A 1 93 ? 0.585 -3.616 -1.253 1.00 96.38 93 ILE A O 1
ATOM 745 N N . SER A 1 94 ? 0.030 -4.922 -2.992 1.00 93.88 94 SER A N 1
ATOM 746 C CA . SER A 1 94 ? 1.055 -5.932 -2.715 1.00 93.88 94 SER A CA 1
ATOM 747 C C . SER A 1 94 ? 1.606 -6.586 -3.982 1.00 93.88 94 SER A C 1
ATOM 749 O O . SER A 1 94 ? 0.914 -6.692 -4.994 1.00 93.88 94 SER A O 1
ATOM 751 N N . SER A 1 95 ? 2.858 -7.053 -3.903 1.00 91.00 95 SER A N 1
ATOM 752 C CA . SER A 1 95 ? 3.438 -8.008 -4.871 1.00 91.00 95 SER A CA 1
ATOM 753 C C . SER A 1 95 ? 3.330 -9.466 -4.407 1.00 91.00 95 SER A C 1
ATOM 755 O O . SER A 1 95 ? 3.870 -10.370 -5.046 1.00 91.00 95 SER A O 1
ATOM 757 N N . GLU A 1 96 ? 2.745 -9.700 -3.234 1.00 87.94 96 GLU A N 1
ATOM 758 C CA . GLU A 1 96 ? 2.509 -11.040 -2.710 1.00 87.94 96 GLU A CA 1
ATOM 759 C C . GLU A 1 96 ? 1.110 -11.536 -3.072 1.00 87.94 96 GLU A C 1
ATOM 761 O O . GLU A 1 96 ? 0.190 -10.724 -3.201 1.00 87.94 96 GLU A O 1
ATOM 766 N N . PRO A 1 97 ? 0.928 -12.863 -3.203 1.00 88.25 97 PRO A N 1
ATOM 767 C CA . PRO A 1 97 ? -0.400 -13.452 -3.275 1.00 88.25 97 PRO A CA 1
ATOM 768 C C . PRO A 1 97 ? -1.245 -12.992 -2.083 1.00 88.25 97 PRO A C 1
ATOM 770 O O . PRO A 1 97 ? -0.772 -13.023 -0.945 1.00 88.25 97 PRO A O 1
ATOM 773 N N . ALA A 1 98 ? -2.489 -12.580 -2.334 1.00 87.88 98 ALA A N 1
ATOM 774 C CA . ALA A 1 98 ? -3.397 -12.088 -1.297 1.00 87.88 98 ALA A CA 1
ATOM 775 C C . ALA A 1 98 ? -3.620 -13.120 -0.177 1.00 87.88 98 ALA A C 1
ATOM 777 O O . ALA A 1 98 ? -3.833 -12.759 0.973 1.00 87.88 98 ALA A O 1
ATOM 778 N N . GLU A 1 99 ? -3.486 -14.404 -0.502 1.00 87.12 99 GLU A N 1
ATOM 779 C CA . GLU A 1 99 ? -3.606 -15.541 0.407 1.00 87.12 99 GLU A CA 1
ATOM 780 C C . GLU A 1 99 ? -2.460 -15.616 1.436 1.00 87.12 99 GLU A C 1
ATOM 782 O O . GLU A 1 99 ? -2.584 -16.297 2.450 1.00 87.12 99 GLU A O 1
ATOM 787 N N . ARG A 1 100 ? -1.333 -14.932 1.185 1.00 87.88 100 ARG A N 1
ATOM 788 C CA . ARG A 1 100 ? -0.185 -14.838 2.108 1.00 87.88 100 ARG A CA 1
ATOM 789 C C . ARG A 1 100 ? -0.192 -13.566 2.955 1.00 87.88 100 ARG A C 1
ATOM 791 O O . ARG A 1 100 ? 0.637 -13.426 3.853 1.00 87.88 100 ARG A O 1
ATOM 798 N N . ILE A 1 101 ? -1.105 -12.641 2.673 1.00 89.38 101 ILE A N 1
ATOM 799 C CA . ILE A 1 101 ? -1.238 -11.393 3.417 1.00 89.38 101 ILE A CA 1
ATOM 800 C C . ILE A 1 101 ? -1.955 -11.689 4.737 1.00 89.38 101 ILE A C 1
ATOM 802 O O . ILE A 1 101 ? -3.060 -12.226 4.750 1.00 89.38 101 ILE A O 1
ATOM 806 N N . SER A 1 102 ? -1.321 -11.327 5.854 1.00 86.25 102 SER A N 1
ATOM 807 C CA . SER A 1 102 ? -1.885 -11.509 7.194 1.00 86.25 102 SER A CA 1
ATOM 808 C C . SER A 1 102 ? -2.343 -10.172 7.765 1.00 86.25 102 SER A C 1
ATOM 810 O O . SER A 1 102 ? -1.527 -9.290 8.036 1.00 86.25 102 SER A O 1
ATOM 812 N N . LEU A 1 103 ? -3.659 -10.021 7.938 1.00 88.75 103 LEU A N 1
ATOM 813 C CA . LEU A 1 103 ? -4.297 -8.830 8.505 1.00 88.75 103 LEU A CA 1
ATOM 814 C C . LEU A 1 103 ? -5.274 -9.273 9.601 1.00 88.75 103 LEU A C 1
ATOM 816 O O . LEU A 1 103 ? -6.422 -9.612 9.307 1.00 88.75 103 LEU A O 1
ATOM 820 N N . PRO A 1 104 ? -4.830 -9.322 10.870 1.00 85.44 104 PRO A N 1
ATOM 821 C CA . PRO A 1 104 ? -5.673 -9.764 11.973 1.00 85.44 104 PRO A CA 1
ATOM 822 C C . PRO A 1 104 ? -6.968 -8.950 12.064 1.00 85.44 104 PRO A C 1
ATOM 824 O O . PRO A 1 104 ? -6.936 -7.722 12.078 1.00 85.44 104 PRO A O 1
ATOM 827 N N . GLY A 1 105 ? -8.106 -9.643 12.139 1.00 87.12 105 GLY A N 1
ATOM 828 C CA . GLY A 1 105 ? -9.429 -9.019 12.252 1.00 87.12 105 GLY A CA 1
ATOM 829 C C . GLY A 1 105 ? -10.076 -8.606 10.928 1.00 87.12 105 GLY A C 1
ATOM 830 O O . GLY A 1 105 ? -11.227 -8.188 10.953 1.00 87.12 105 GLY A O 1
ATOM 831 N N . TYR A 1 106 ? -9.390 -8.780 9.796 1.00 90.88 106 TYR A N 1
ATOM 832 C CA . TYR A 1 106 ? -9.912 -8.463 8.469 1.00 90.88 106 TYR A CA 1
ATOM 833 C C . TYR A 1 106 ? -10.183 -9.727 7.649 1.00 90.88 106 TYR A C 1
ATOM 835 O O . TYR A 1 106 ? -9.477 -10.732 7.751 1.00 90.88 106 TYR A O 1
ATOM 843 N N . ARG A 1 107 ? -11.197 -9.665 6.788 1.00 92.12 107 ARG A N 1
ATOM 844 C CA . ARG A 1 107 ? -11.544 -10.692 5.806 1.00 92.12 107 ARG A CA 1
ATOM 845 C C . ARG A 1 107 ? -11.389 -10.141 4.400 1.00 92.12 107 ARG A C 1
ATOM 847 O O . ARG A 1 107 ? -11.824 -9.029 4.105 1.00 92.12 107 ARG A O 1
ATOM 854 N N . LEU A 1 108 ? -10.785 -10.945 3.534 1.00 94.94 108 LEU A N 1
ATOM 855 C CA . LEU A 1 108 ? -10.628 -10.620 2.126 1.00 94.94 108 LEU A CA 1
ATOM 856 C C . LEU A 1 108 ? -11.995 -10.623 1.429 1.00 94.94 108 LEU A C 1
ATOM 858 O O . LEU A 1 108 ? -12.754 -11.581 1.565 1.00 94.94 108 LEU A O 1
ATOM 862 N N . ILE A 1 109 ? -12.291 -9.565 0.677 1.00 95.00 109 ILE A N 1
ATOM 863 C CA . ILE A 1 109 ? -13.520 -9.418 -0.115 1.00 95.00 109 ILE A CA 1
ATOM 864 C C . ILE A 1 109 ? -13.223 -9.637 -1.596 1.00 95.00 109 ILE A C 1
ATOM 866 O O . ILE A 1 109 ? -13.920 -10.388 -2.270 1.00 95.00 109 ILE A O 1
ATOM 870 N N . GLU A 1 110 ? -12.200 -8.955 -2.106 1.00 95.44 110 GLU A N 1
ATOM 871 C CA . GLU A 1 110 ? -11.919 -8.884 -3.537 1.00 95.44 110 GLU A CA 1
ATOM 872 C C . GLU A 1 110 ? -10.416 -8.761 -3.771 1.00 95.44 110 GLU A C 1
ATOM 874 O O . GLU A 1 110 ? -9.699 -8.154 -2.974 1.00 95.44 110 GLU A O 1
ATOM 879 N N . VAL A 1 111 ? -9.942 -9.320 -4.884 1.00 96.81 111 VAL A N 1
ATOM 880 C CA . VAL A 1 111 ? -8.567 -9.156 -5.355 1.00 96.81 111 VAL A CA 1
ATOM 881 C C . VAL A 1 111 ? -8.590 -8.814 -6.833 1.00 96.81 111 VAL A C 1
ATOM 883 O O . VAL A 1 111 ? -9.050 -9.611 -7.647 1.00 96.81 111 VAL A O 1
ATOM 886 N N . GLN A 1 112 ? -7.993 -7.682 -7.187 1.00 96.88 112 GLN A N 1
ATOM 887 C CA . GLN A 1 112 ? -7.693 -7.332 -8.567 1.00 96.88 112 GLN A CA 1
ATOM 888 C C . GLN A 1 112 ? -6.191 -7.486 -8.822 1.00 96.88 112 GLN A C 1
ATOM 890 O O . GLN A 1 112 ? -5.361 -6.937 -8.092 1.00 96.88 112 GLN A O 1
ATOM 895 N N . ARG A 1 113 ? -5.827 -8.237 -9.868 1.00 95.50 113 ARG A N 1
ATOM 896 C CA . ARG A 1 113 ? -4.431 -8.525 -10.243 1.00 95.50 113 ARG A CA 1
ATOM 897 C C . ARG A 1 113 ? -4.005 -7.743 -11.489 1.00 95.50 113 ARG A C 1
ATOM 899 O O . ARG A 1 113 ? -4.802 -7.531 -12.400 1.00 95.50 113 ARG A O 1
ATOM 906 N N . PHE A 1 114 ? -2.728 -7.367 -11.523 1.00 93.31 114 PHE A N 1
ATOM 907 C CA . PHE A 1 114 ? -2.033 -6.656 -12.598 1.00 93.31 114 PHE A CA 1
ATOM 908 C C . PHE A 1 114 ? -0.628 -7.262 -12.755 1.00 93.31 114 PHE A C 1
ATOM 910 O O . PHE A 1 114 ? 0.357 -6.757 -12.212 1.00 93.31 114 PHE A O 1
ATOM 917 N N . GLY A 1 115 ? -0.525 -8.398 -13.449 1.00 89.69 115 GLY A N 1
ATOM 918 C CA . GLY A 1 115 ? 0.716 -9.182 -13.475 1.00 89.69 115 GLY A CA 1
ATOM 919 C C . GLY A 1 115 ? 1.094 -9.661 -12.068 1.00 89.69 115 GLY A C 1
ATOM 920 O O . GLY A 1 115 ? 0.297 -10.326 -11.413 1.00 89.69 115 GLY A O 1
ATOM 921 N N . GLU A 1 116 ? 2.288 -9.301 -11.591 1.00 88.62 116 GLU A N 1
ATOM 922 C CA . GLU A 1 116 ? 2.746 -9.608 -10.223 1.00 88.62 116 GLU A CA 1
ATOM 923 C C . GLU A 1 116 ? 2.174 -8.671 -9.145 1.00 88.62 116 GLU A C 1
ATOM 925 O O . GLU A 1 116 ? 2.367 -8.917 -7.957 1.00 88.62 116 GLU A O 1
ATOM 930 N N . LEU A 1 117 ? 1.523 -7.574 -9.539 1.00 92.56 117 LEU A N 1
ATOM 931 C CA . LEU A 1 117 ? 0.932 -6.614 -8.611 1.00 92.56 117 LEU A CA 1
ATOM 932 C C . LEU A 1 117 ? -0.520 -6.978 -8.322 1.00 92.56 117 LEU A C 1
ATOM 934 O O . LEU A 1 117 ? -1.237 -7.476 -9.190 1.00 92.56 117 LEU A O 1
ATOM 938 N N . SER A 1 118 ? -0.988 -6.659 -7.125 1.00 94.88 118 SER A N 1
ATOM 939 C CA . SER A 1 118 ? -2.396 -6.786 -6.778 1.00 94.88 118 SER A CA 1
ATOM 940 C C . SER A 1 118 ? -2.862 -5.673 -5.854 1.00 94.88 118 SER A C 1
ATOM 942 O O . SER A 1 118 ? -2.074 -5.083 -5.111 1.00 94.88 118 SER A O 1
ATOM 944 N N . VAL A 1 119 ? -4.163 -5.413 -5.919 1.00 96.38 119 VAL A N 1
ATOM 945 C CA . VAL A 1 119 ? -4.911 -4.671 -4.907 1.00 96.38 119 VAL A CA 1
ATOM 946 C C . VAL A 1 119 ? -5.933 -5.631 -4.341 1.00 96.38 119 VAL A C 1
ATOM 948 O O . VAL A 1 119 ? -6.699 -6.236 -5.089 1.00 96.38 119 VAL A O 1
ATOM 951 N N . SER A 1 120 ? -5.921 -5.787 -3.027 1.00 96.50 120 SER A N 1
ATOM 952 C CA . SER A 1 120 ? -6.891 -6.606 -2.310 1.00 96.50 120 SER A CA 1
ATOM 953 C C . SER A 1 120 ? -7.712 -5.729 -1.377 1.00 96.50 120 SER A C 1
ATOM 955 O O . SER A 1 120 ? -7.159 -4.873 -0.691 1.00 96.50 120 SER A O 1
ATOM 957 N N . TRP A 1 121 ? -9.027 -5.914 -1.376 1.00 96.50 121 TRP A N 1
ATOM 958 C CA . TRP A 1 121 ? -9.959 -5.174 -0.532 1.00 96.50 121 TRP A CA 1
ATOM 959 C C . TRP A 1 121 ? -10.409 -6.045 0.635 1.00 96.50 121 TRP A C 1
ATOM 961 O O . TRP A 1 121 ? -10.815 -7.190 0.434 1.00 96.50 121 TRP A O 1
ATOM 971 N N . TRP A 1 122 ? -10.365 -5.489 1.842 1.00 94.69 122 TRP A N 1
ATOM 972 C CA . TRP A 1 122 ? -10.621 -6.198 3.092 1.00 94.69 122 TRP A CA 1
ATOM 973 C C . TRP A 1 122 ? -11.618 -5.447 3.979 1.00 94.69 122 TRP A C 1
ATOM 975 O O . TRP A 1 122 ? -11.727 -4.219 3.895 1.00 94.69 122 TRP A O 1
ATOM 985 N N . ARG A 1 123 ? -12.326 -6.178 4.844 1.00 91.56 123 ARG A N 1
ATOM 986 C CA . ARG A 1 123 ? -13.252 -5.634 5.850 1.00 91.56 123 ARG A CA 1
ATOM 987 C C . ARG A 1 123 ? -13.225 -6.429 7.143 1.00 91.56 123 ARG A C 1
ATOM 989 O O . ARG A 1 123 ? -13.018 -7.658 7.064 1.00 91.56 123 ARG A O 1
#

Radius of gyration: 15.81 Å; chains: 1; bounding box: 45×30×39 Å

Foldseek 3Di:
DDDDDDVCCVVDPDDAVLVVVLVVCVVPPDPLEAEAFEPDPDGCLVSCVVSVNQHAHADADDDDDDDPVCVPDDPSNYDNDDPPDRPAWYKYKYLDDPVPDDDPPKDWDDWDDRPSIIITTID

Sequence (123 aa):
MIGIYCPYQFTHPTKRPFKQLAMYVKSEQRSGDYLVNYNGRAHHLWESKYYGIPAPIYVPGKPLPLYVGTAQMTPQDTISSLPARISGRLGVISSEPAERISLPGYRLIEVQRFGELSVSWWR

pLDDT: mean 86.6, std 11.82, range [37.03, 97.5]